Protein AF-F6GZE7-F1 (afdb_monomer_lite)

Structure (mmCIF, N/CA/C/O backbone):
data_AF-F6GZE7-F1
#
_entry.id   AF-F6GZE7-F1
#
loop_
_atom_site.group_PDB
_atom_site.id
_atom_site.type_symbol
_atom_site.label_atom_id
_atom_site.label_alt_id
_atom_site.label_comp_id
_atom_site.label_asym_id
_atom_site.label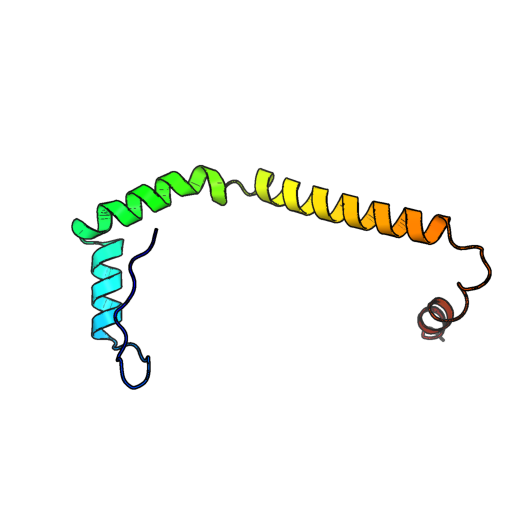_entity_id
_atom_site.label_seq_id
_atom_site.pdbx_PDB_ins_code
_atom_site.Cartn_x
_atom_site.Cartn_y
_atom_site.Cartn_z
_atom_site.occupancy
_atom_site.B_iso_or_equiv
_atom_site.auth_seq_id
_atom_site.auth_comp_id
_atom_site.auth_asym_id
_atom_site.auth_atom_id
_atom_site.pdbx_PDB_model_num
ATOM 1 N N . MET A 1 1 ? -1.811 6.775 1.889 1.00 79.94 1 MET A N 1
ATOM 2 C CA . MET A 1 1 ? -2.516 7.169 3.132 1.00 79.94 1 MET A CA 1
ATOM 3 C C . MET A 1 1 ? -2.989 5.919 3.845 1.00 79.94 1 MET A C 1
ATOM 5 O O . MET A 1 1 ? -3.399 4.987 3.166 1.00 79.94 1 MET A O 1
ATOM 9 N N . GLY A 1 2 ? -2.918 5.890 5.173 1.00 90.12 2 GLY A N 1
ATOM 10 C CA . GLY A 1 2 ? -3.360 4.758 5.988 1.00 90.12 2 GLY A CA 1
ATOM 11 C C . GLY A 1 2 ? -3.971 5.237 7.300 1.00 90.12 2 GLY A C 1
ATOM 12 O O . GLY A 1 2 ? -3.742 6.376 7.704 1.00 90.12 2 GLY A O 1
ATOM 13 N N . TYR A 1 3 ? -4.768 4.380 7.929 1.00 94.69 3 TYR A N 1
ATOM 14 C CA . TYR A 1 3 ? -5.309 4.607 9.265 1.00 94.69 3 TYR A CA 1
ATOM 15 C C . TYR A 1 3 ? -4.433 3.872 10.280 1.00 94.69 3 TYR A C 1
ATOM 17 O O . TYR A 1 3 ? -4.147 2.686 10.105 1.00 94.69 3 TYR A O 1
ATOM 25 N N . LEU A 1 4 ? -3.977 4.578 11.313 1.00 95.44 4 LEU A N 1
ATOM 26 C CA . LEU A 1 4 ? -3.148 3.993 12.360 1.00 95.44 4 LEU A CA 1
ATOM 27 C C . LEU A 1 4 ? -4.039 3.303 13.388 1.00 95.44 4 LEU A C 1
ATOM 29 O O . LEU A 1 4 ? -4.930 3.924 13.959 1.00 95.44 4 LEU A O 1
ATOM 33 N N . ILE A 1 5 ? -3.771 2.022 13.634 1.00 97.50 5 ILE A N 1
ATOM 34 C CA . ILE A 1 5 ? -4.438 1.276 14.699 1.00 97.50 5 ILE A CA 1
ATOM 35 C C . ILE A 1 5 ? -3.888 1.780 16.041 1.00 97.50 5 ILE A C 1
ATOM 37 O O . ILE A 1 5 ? -2.662 1.765 16.214 1.00 97.50 5 ILE A O 1
ATOM 41 N N . PRO A 1 6 ? -4.750 2.205 16.984 1.00 96.62 6 PRO A N 1
ATOM 42 C CA . PRO A 1 6 ? -4.317 2.581 18.323 1.00 96.62 6 PRO A CA 1
ATOM 43 C C . PRO A 1 6 ? -3.558 1.441 19.003 1.00 96.62 6 PRO A C 1
ATOM 45 O O . PRO A 1 6 ? -3.953 0.276 18.911 1.00 96.62 6 PRO A O 1
ATOM 48 N N . ARG A 1 7 ? -2.467 1.790 19.683 1.00 97.00 7 ARG A N 1
ATOM 49 C CA . ARG A 1 7 ? -1.636 0.861 20.453 1.00 97.00 7 ARG A CA 1
ATOM 50 C C . ARG A 1 7 ? -1.743 1.185 21.931 1.00 97.00 7 ARG A C 1
ATOM 52 O O . ARG A 1 7 ? -1.962 2.339 22.290 1.00 97.00 7 ARG A O 1
ATOM 59 N N . ASN A 1 8 ? -1.551 0.175 22.766 1.00 96.38 8 ASN A N 1
ATOM 60 C CA . ASN A 1 8 ? -1.336 0.382 24.187 1.00 96.38 8 ASN A CA 1
ATOM 61 C C . ASN A 1 8 ? -0.012 1.141 24.389 1.00 96.38 8 ASN A C 1
ATOM 63 O O . ASN A 1 8 ? 1.019 0.760 23.838 1.00 96.38 8 ASN A O 1
ATOM 67 N N . GLU A 1 9 ? -0.047 2.235 25.147 1.00 95.94 9 GLU A N 1
ATOM 68 C CA . GLU A 1 9 ? 1.104 3.123 25.345 1.00 95.94 9 GLU A CA 1
ATOM 69 C C . GLU A 1 9 ? 2.212 2.502 26.206 1.00 95.94 9 GLU A C 1
ATOM 71 O O . GLU A 1 9 ? 3.371 2.883 26.066 1.00 95.94 9 GLU A O 1
ATOM 76 N N . GLN A 1 10 ? 1.885 1.540 27.075 1.00 97.06 10 GLN A N 1
ATOM 77 C CA . GLN A 1 10 ? 2.867 0.916 27.968 1.00 97.06 10 GLN A CA 1
ATOM 78 C C . GLN A 1 10 ? 3.716 -0.148 27.271 1.00 97.06 10 GLN A C 1
ATOM 80 O O . GLN A 1 10 ? 4.928 -0.188 27.463 1.00 97.06 10 GLN A O 1
ATOM 85 N N . ASP A 1 11 ? 3.087 -1.024 26.486 1.00 97.25 11 ASP A N 1
ATOM 86 C CA . ASP A 1 11 ? 3.742 -2.198 25.890 1.00 97.25 11 ASP A CA 1
ATOM 87 C C . ASP A 1 11 ? 3.752 -2.182 24.351 1.00 97.25 11 ASP A C 1
ATOM 89 O O . ASP A 1 11 ? 4.344 -3.056 23.716 1.00 97.25 11 ASP A O 1
ATOM 93 N N . GLY A 1 12 ? 3.112 -1.188 23.727 1.00 97.25 12 GLY A N 1
ATOM 94 C CA . GLY A 1 12 ? 3.023 -1.053 22.275 1.00 97.25 12 GLY A CA 1
ATOM 95 C C . GLY A 1 12 ? 2.131 -2.095 21.594 1.00 97.25 12 GLY A C 1
ATOM 96 O O . GLY A 1 12 ? 2.119 -2.155 20.357 1.00 97.25 12 GLY A O 1
ATOM 97 N N . SER A 1 13 ? 1.412 -2.916 22.365 1.00 97.75 13 SER A N 1
ATOM 98 C CA . SER A 1 13 ? 0.569 -3.995 21.856 1.00 97.75 13 SER A CA 1
ATOM 99 C C . SER A 1 13 ? -0.722 -3.473 21.221 1.00 97.75 13 SER A C 1
ATOM 101 O O . SER A 1 13 ? -1.157 -2.339 21.438 1.00 97.75 13 SER A O 1
ATOM 103 N N . PHE A 1 14 ? -1.349 -4.321 20.406 1.00 98.38 14 PHE A N 1
ATOM 104 C CA . PHE A 1 14 ? -2.679 -4.072 19.863 1.00 98.38 14 PHE A CA 1
ATOM 105 C C . PHE A 1 14 ? -3.721 -4.870 20.640 1.00 98.38 14 PHE A C 1
ATOM 107 O O . PHE A 1 14 ? -3.507 -6.044 20.939 1.00 98.38 14 PHE A O 1
ATOM 114 N N . THR A 1 15 ? -4.889 -4.274 20.870 1.00 97.75 15 THR A N 1
ATOM 115 C CA . THR A 1 15 ? -6.062 -5.018 21.337 1.00 97.75 15 THR A CA 1
ATOM 116 C C . THR A 1 15 ? -6.865 -5.541 20.150 1.00 97.75 15 THR A C 1
ATOM 118 O O . THR A 1 15 ? -6.874 -4.950 19.062 1.00 97.75 15 THR A O 1
ATOM 121 N N . ARG A 1 16 ? -7.575 -6.656 20.348 1.00 97.88 16 ARG A N 1
ATOM 122 C CA . ARG A 1 16 ? -8.447 -7.235 19.317 1.00 97.88 16 ARG A CA 1
ATOM 123 C C . ARG A 1 16 ? -9.508 -6.229 18.869 1.00 97.88 16 ARG A C 1
ATOM 125 O O . ARG A 1 16 ? -9.821 -6.143 17.683 1.00 97.88 16 ARG A O 1
ATOM 132 N N . GLU A 1 17 ? -10.036 -5.460 19.811 1.00 98.19 17 GLU A N 1
ATOM 133 C CA . GLU A 1 17 ? -11.091 -4.473 19.617 1.00 98.19 17 GLU A CA 1
ATOM 134 C C . GLU A 1 17 ? -10.594 -3.311 18.753 1.00 98.19 17 GLU A C 1
ATOM 136 O O . GLU A 1 17 ? -11.259 -2.948 17.781 1.00 98.19 17 GLU A O 1
ATOM 141 N N . ALA A 1 18 ? -9.402 -2.774 19.045 1.00 98.06 18 ALA A N 1
ATOM 142 C CA . ALA A 1 18 ? -8.804 -1.690 18.267 1.00 98.06 18 ALA A CA 1
ATOM 143 C C . ALA A 1 18 ? -8.543 -2.117 16.816 1.00 98.06 18 ALA A C 1
ATOM 145 O O . ALA A 1 18 ? -8.841 -1.368 15.881 1.00 98.06 18 ALA A O 1
ATOM 146 N N . VAL A 1 19 ? -8.048 -3.342 16.611 1.00 97.88 19 VAL A N 1
ATOM 147 C CA . VAL A 1 19 ? -7.832 -3.906 15.271 1.00 97.88 19 VAL A CA 1
ATOM 148 C C . VAL A 1 19 ? -9.158 -4.069 14.529 1.00 97.88 19 VAL A C 1
ATOM 150 O O . VAL A 1 19 ? -9.293 -3.587 13.403 1.00 97.88 19 VAL A O 1
ATOM 153 N N . ALA A 1 20 ? -10.149 -4.706 15.159 1.00 98.12 20 ALA A N 1
ATOM 154 C CA . ALA A 1 20 ? -11.452 -4.945 14.547 1.00 98.12 20 ALA A CA 1
ATOM 155 C C . ALA A 1 20 ? -12.144 -3.632 14.160 1.00 98.12 20 ALA A C 1
ATOM 157 O O . ALA A 1 20 ? -12.637 -3.511 13.040 1.00 98.12 20 ALA A O 1
ATOM 158 N N . HIS A 1 21 ? -12.129 -2.637 15.052 1.00 97.81 21 HIS A N 1
ATOM 159 C CA . HIS A 1 21 ? -12.687 -1.314 14.792 1.00 97.81 21 HIS A CA 1
ATOM 160 C C . HIS A 1 21 ? -11.991 -0.623 13.614 1.00 97.81 21 HIS A C 1
ATOM 162 O O . HIS A 1 21 ? -12.653 -0.163 12.688 1.00 97.81 21 HIS A O 1
ATOM 168 N N . SER A 1 22 ? -10.656 -0.602 13.608 1.00 97.69 22 SER A N 1
ATOM 169 C CA . SER A 1 22 ? -9.864 0.033 12.547 1.00 97.69 22 SER A CA 1
ATOM 170 C C . SER A 1 22 ? -10.134 -0.585 11.173 1.00 97.69 22 SER A C 1
ATOM 172 O O . SER A 1 22 ? -10.290 0.130 10.183 1.00 97.69 22 SER A O 1
ATOM 174 N N . LEU A 1 23 ? -10.230 -1.917 11.105 1.00 97.25 23 LEU A N 1
ATOM 175 C CA . LEU A 1 23 ? -10.552 -2.627 9.866 1.00 97.25 23 LEU A CA 1
ATOM 176 C C . LEU A 1 23 ? -11.967 -2.309 9.387 1.00 97.25 23 LEU A C 1
ATOM 178 O O . LEU A 1 23 ? -12.161 -2.012 8.208 1.00 97.25 23 LEU A O 1
ATOM 182 N N . ARG A 1 24 ? -12.948 -2.331 10.294 1.00 97.88 24 ARG A N 1
ATOM 183 C CA . ARG A 1 24 ? -14.334 -1.971 9.976 1.00 97.88 24 ARG A CA 1
ATOM 184 C C . ARG A 1 24 ? -14.427 -0.549 9.433 1.00 97.88 24 ARG A C 1
ATOM 186 O O . ARG A 1 24 ? -15.043 -0.354 8.387 1.00 97.88 24 ARG A O 1
ATOM 193 N N . LEU A 1 25 ? -13.757 0.402 10.085 1.00 97.56 25 LEU A N 1
ATOM 194 C CA . LEU A 1 25 ? -13.711 1.794 9.658 1.00 97.56 25 LEU A CA 1
ATOM 195 C C . LEU A 1 25 ? -13.201 1.900 8.220 1.00 97.56 25 LEU A C 1
ATOM 197 O O . LEU A 1 25 ? -13.896 2.417 7.354 1.00 97.56 25 LEU A O 1
ATOM 201 N N . VAL A 1 26 ? -12.003 1.376 7.947 1.0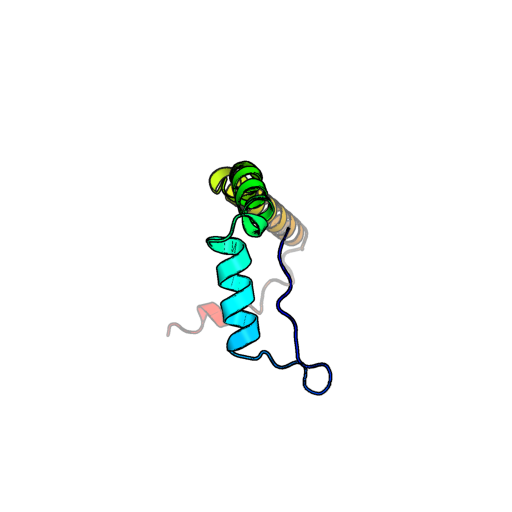0 97.12 26 VAL A N 1
ATOM 202 C CA . VAL A 1 26 ? -11.326 1.546 6.651 1.00 97.12 26 VAL A CA 1
ATOM 203 C C . VAL A 1 26 ? -12.036 0.794 5.521 1.00 97.12 26 VAL A C 1
ATOM 205 O O . VAL A 1 26 ? -12.114 1.291 4.394 1.00 97.12 26 VAL A O 1
ATOM 208 N N . VAL A 1 27 ? -12.559 -0.401 5.793 1.00 94.56 27 VAL A N 1
ATOM 209 C CA . VAL A 1 27 ? -13.077 -1.293 4.744 1.00 94.56 27 VAL A CA 1
ATOM 210 C C . VAL A 1 27 ? -14.577 -1.124 4.520 1.00 94.56 27 VAL A C 1
ATOM 212 O O . VAL A 1 27 ? -15.014 -1.193 3.373 1.00 94.56 27 VAL A O 1
ATOM 215 N N . VAL A 1 28 ? -15.356 -0.877 5.574 1.00 95.19 28 VAL A N 1
ATOM 216 C CA . VAL A 1 28 ? -16.826 -0.952 5.530 1.00 95.19 28 VAL A CA 1
ATOM 217 C C . VAL A 1 28 ? -17.467 0.416 5.715 1.00 95.19 28 VAL A C 1
ATOM 219 O O . VAL A 1 28 ? -18.327 0.803 4.930 1.00 95.19 28 VAL A O 1
ATOM 222 N N . GLU A 1 29 ? -17.052 1.159 6.736 1.00 97.94 29 GLU A N 1
ATOM 223 C CA . GLU A 1 29 ? -17.750 2.378 7.142 1.00 97.94 29 GLU A CA 1
ATOM 224 C C . GLU A 1 29 ? -17.520 3.535 6.153 1.00 97.94 29 GLU A C 1
ATOM 226 O O . GLU A 1 29 ? -16.557 3.555 5.368 1.00 97.94 29 GLU A O 1
ATOM 231 N N . GLU A 1 30 ? -18.421 4.521 6.191 1.00 97.81 30 GLU A N 1
ATOM 232 C CA . GLU A 1 30 ? -18.363 5.703 5.321 1.00 97.81 30 GLU A CA 1
ATOM 233 C C . GLU A 1 30 ? -17.146 6.580 5.645 1.00 97.81 30 GLU A C 1
ATOM 235 O O . GLU A 1 30 ? -16.467 7.060 4.739 1.00 97.81 30 GLU A O 1
ATOM 240 N N . GLY A 1 31 ? -16.766 6.673 6.927 1.00 95.81 31 GLY A N 1
ATOM 241 C CA . GLY A 1 31 ? -15.513 7.314 7.347 1.00 95.81 31 GLY A CA 1
ATOM 242 C C . GLY A 1 31 ? -14.264 6.686 6.710 1.00 95.81 31 GLY A C 1
ATOM 243 O O . GLY A 1 31 ? -13.230 7.339 6.583 1.00 95.81 31 GLY A O 1
ATOM 244 N N . GLY A 1 32 ? -14.366 5.440 6.232 1.00 96.75 32 GLY A N 1
ATOM 245 C CA . GLY A 1 32 ? -13.318 4.737 5.499 1.00 96.75 32 GLY A CA 1
ATOM 246 C C . GLY A 1 32 ? -13.159 5.129 4.033 1.00 96.75 32 GLY A C 1
ATOM 247 O O . GLY A 1 32 ? -12.150 4.780 3.413 1.00 96.75 32 GLY A O 1
ATOM 248 N N . LYS A 1 33 ? -14.139 5.830 3.447 1.00 96.62 33 LYS A N 1
ATOM 249 C CA . LYS A 1 33 ? -14.199 6.092 2.001 1.00 96.62 33 LYS A CA 1
ATOM 250 C C . LYS A 1 33 ? -12.950 6.805 1.487 1.00 96.62 33 LYS A C 1
ATOM 252 O O . LYS A 1 33 ? -12.414 6.411 0.455 1.00 96.62 33 LYS A O 1
ATOM 257 N N . ILE A 1 34 ? -12.416 7.762 2.249 1.00 95.81 34 ILE A N 1
ATOM 258 C CA . ILE A 1 34 ? -11.176 8.474 1.905 1.00 95.81 34 ILE A CA 1
ATOM 259 C C . ILE A 1 34 ? -9.981 7.528 1.708 1.00 95.81 34 ILE A C 1
ATOM 261 O O . ILE A 1 34 ? -9.196 7.710 0.777 1.00 95.81 34 ILE A O 1
ATOM 265 N N . TYR A 1 35 ? -9.851 6.486 2.534 1.00 95.56 35 TYR A N 1
ATOM 266 C CA . TYR A 1 35 ? -8.766 5.512 2.412 1.00 95.56 35 TYR A CA 1
ATOM 267 C C . TYR A 1 35 ? -8.944 4.641 1.170 1.00 95.56 35 TYR A C 1
ATOM 269 O O . TYR A 1 35 ? -7.981 4.422 0.434 1.00 95.56 35 TYR A O 1
ATOM 277 N N . ARG A 1 36 ? -10.174 4.183 0.901 1.00 94.50 36 ARG A N 1
ATOM 278 C CA . ARG A 1 36 ? -10.487 3.358 -0.276 1.00 94.50 36 ARG A CA 1
ATOM 279 C C . ARG A 1 36 ? -10.298 4.134 -1.578 1.00 94.50 36 ARG A C 1
ATOM 281 O O . ARG A 1 36 ? -9.703 3.603 -2.514 1.00 94.50 36 ARG A O 1
ATOM 288 N N . ASP A 1 37 ? -10.749 5.383 -1.625 1.00 94.69 37 ASP A N 1
ATOM 289 C CA . ASP A 1 37 ? -10.615 6.246 -2.801 1.00 94.69 37 ASP A CA 1
ATOM 290 C C . ASP A 1 37 ? -9.139 6.549 -3.086 1.00 94.69 37 ASP A C 1
ATOM 292 O O . ASP A 1 37 ? -8.677 6.364 -4.213 1.00 94.69 37 ASP A O 1
ATOM 296 N N . LYS A 1 38 ? -8.353 6.889 -2.054 1.00 92.81 38 LYS A N 1
ATOM 297 C CA . LYS A 1 38 ? -6.908 7.108 -2.215 1.00 92.81 38 LYS A CA 1
ATOM 298 C C . LYS A 1 38 ? -6.150 5.842 -2.604 1.00 92.81 38 LYS A C 1
ATOM 300 O O . LYS A 1 38 ? -5.247 5.911 -3.433 1.00 92.81 38 LYS A O 1
ATOM 305 N N . ALA A 1 39 ? -6.523 4.681 -2.067 1.00 91.50 39 ALA A N 1
ATOM 306 C CA . ALA A 1 39 ? -5.931 3.410 -2.481 1.00 91.50 39 ALA A CA 1
ATOM 307 C C . ALA A 1 39 ? -6.224 3.094 -3.961 1.00 91.50 39 ALA A C 1
ATOM 309 O O . ALA A 1 39 ? -5.331 2.641 -4.679 1.00 91.50 39 ALA A O 1
ATOM 310 N N . LYS A 1 40 ? -7.444 3.377 -4.443 1.00 91.69 40 LYS A N 1
ATOM 311 C CA . LYS A 1 40 ? -7.815 3.219 -5.860 1.00 91.69 40 LYS A CA 1
ATOM 312 C C . LYS A 1 40 ? -7.036 4.168 -6.769 1.00 91.69 40 LYS A C 1
ATOM 314 O O . LYS A 1 40 ? -6.537 3.722 -7.796 1.00 91.69 40 LYS A O 1
ATOM 319 N N . GLU A 1 41 ? -6.889 5.432 -6.379 1.00 91.94 41 GLU A N 1
ATOM 320 C CA . GLU A 1 41 ? -6.086 6.425 -7.110 1.00 91.94 41 GLU A CA 1
ATOM 321 C C . GLU A 1 41 ? -4.622 5.966 -7.243 1.00 91.94 41 GLU A C 1
ATOM 323 O O . GLU A 1 41 ? -4.050 5.958 -8.333 1.00 91.94 41 GLU A O 1
ATOM 328 N N . MET A 1 42 ? -4.033 5.471 -6.149 1.00 89.94 42 MET A N 1
ATOM 329 C CA . MET A 1 42 ? -2.651 4.981 -6.124 1.00 89.94 42 MET A CA 1
ATOM 330 C C . MET A 1 42 ? -2.427 3.704 -6.951 1.00 89.94 42 MET A C 1
ATOM 332 O O . MET A 1 42 ? -1.285 3.420 -7.331 1.00 89.94 42 MET A O 1
ATOM 336 N N . ARG A 1 43 ? -3.483 2.938 -7.263 1.00 87.44 43 ARG A N 1
ATOM 337 C CA . ARG A 1 43 ? -3.389 1.688 -8.037 1.00 87.44 43 ARG A CA 1
ATOM 338 C C . ARG A 1 43 ? -2.721 1.899 -9.391 1.00 87.44 43 ARG A C 1
ATOM 340 O O . ARG A 1 43 ? -1.928 1.059 -9.794 1.00 87.44 43 ARG A O 1
ATOM 347 N N . GLY A 1 44 ? -3.010 3.003 -10.080 1.00 86.00 44 GLY A N 1
ATOM 348 C CA . GLY A 1 44 ? -2.416 3.286 -11.392 1.00 86.00 44 GLY A CA 1
ATOM 349 C C . GLY A 1 44 ? -0.909 3.558 -11.332 1.00 86.00 44 GLY A C 1
ATOM 350 O O . GLY A 1 44 ? -0.204 3.370 -12.316 1.00 86.00 44 GLY A O 1
ATOM 351 N N . VAL A 1 45 ? -0.392 3.975 -10.172 1.00 85.50 45 VAL A N 1
ATOM 352 C CA . VAL A 1 45 ? 1.031 4.290 -10.010 1.00 85.50 45 VAL A CA 1
ATOM 353 C C . VAL A 1 45 ? 1.821 3.066 -9.551 1.00 85.50 45 VAL A C 1
ATOM 355 O O . VAL A 1 45 ? 2.797 2.669 -10.193 1.00 85.50 45 VAL A O 1
ATOM 358 N N . PHE A 1 46 ? 1.379 2.460 -8.451 1.00 84.38 46 PHE A N 1
ATOM 359 C CA . PHE A 1 46 ? 2.080 1.345 -7.810 1.00 84.38 46 PHE A CA 1
ATOM 360 C C . PHE A 1 46 ? 1.690 -0.023 -8.377 1.00 84.38 46 PHE A C 1
ATOM 362 O O . PHE A 1 46 ? 2.456 -0.972 -8.255 1.00 84.38 46 PHE A O 1
ATOM 369 N N . GLY A 1 47 ? 0.508 -0.141 -8.985 1.00 87.06 47 GLY A N 1
ATOM 370 C CA . GLY A 1 47 ? 0.002 -1.394 -9.547 1.00 87.06 47 GLY A CA 1
ATOM 371 C C . GLY A 1 47 ? 0.469 -1.689 -10.974 1.00 87.06 47 GLY A C 1
ATOM 372 O O . GLY A 1 47 ? 0.217 -2.790 -11.459 1.00 87.06 47 GLY A O 1
ATOM 373 N N . ASP A 1 48 ? 1.141 -0.744 -11.636 1.00 94.25 48 ASP A N 1
ATOM 374 C CA . ASP A 1 48 ? 1.723 -0.926 -12.971 1.00 94.25 48 ASP A CA 1
ATOM 375 C C . ASP A 1 48 ? 3.000 -1.776 -12.887 1.00 94.25 48 ASP A C 1
ATOM 377 O O . ASP A 1 48 ? 4.115 -1.263 -12.771 1.00 94.25 48 ASP A O 1
ATOM 381 N N . ARG A 1 49 ? 2.821 -3.100 -12.883 1.00 93.69 49 ARG A N 1
ATOM 382 C CA . ARG A 1 49 ? 3.918 -4.064 -12.741 1.00 93.69 49 ARG A CA 1
ATOM 383 C C . ARG A 1 49 ? 4.941 -3.966 -13.862 1.00 93.69 49 ARG A C 1
ATOM 385 O O . ARG A 1 49 ? 6.125 -4.104 -13.575 1.00 93.69 49 ARG A O 1
ATOM 392 N N . ASP A 1 50 ? 4.511 -3.710 -15.091 1.00 95.06 50 ASP A N 1
ATOM 393 C CA . ASP A 1 50 ? 5.416 -3.649 -16.237 1.00 95.06 50 ASP A CA 1
ATOM 394 C C . ASP A 1 50 ? 6.372 -2.468 -16.090 1.00 95.06 50 ASP A C 1
ATOM 396 O O . ASP A 1 50 ? 7.589 -2.629 -16.208 1.00 95.06 50 ASP A O 1
ATOM 400 N N . ARG A 1 51 ? 5.846 -1.299 -15.706 1.00 95.06 51 ARG A N 1
ATOM 401 C CA . ARG A 1 51 ? 6.679 -0.130 -15.422 1.00 95.06 51 ARG A CA 1
ATOM 402 C C . ARG A 1 51 ? 7.610 -0.351 -14.232 1.00 95.06 51 ARG A C 1
ATOM 404 O O . ARG A 1 51 ? 8.787 -0.002 -14.318 1.00 95.06 51 ARG A O 1
ATOM 411 N N . GLN A 1 52 ? 7.117 -0.930 -13.132 1.00 95.69 52 GLN A N 1
ATOM 412 C CA . GLN A 1 52 ? 7.962 -1.181 -11.957 1.00 95.69 52 GLN A CA 1
ATOM 413 C C . GLN A 1 52 ? 9.076 -2.197 -12.256 1.00 95.69 52 GLN A C 1
ATOM 415 O O . GLN A 1 52 ? 10.224 -1.975 -11.871 1.00 95.69 52 GLN A O 1
ATOM 420 N N . ASN A 1 53 ? 8.769 -3.267 -12.993 1.00 96.62 53 ASN A N 1
ATOM 421 C CA . ASN A 1 53 ? 9.760 -4.250 -13.429 1.00 96.62 53 ASN A CA 1
ATOM 422 C C . ASN A 1 53 ? 10.799 -3.608 -14.351 1.00 96.62 53 ASN A C 1
ATOM 424 O O . ASN A 1 53 ? 11.993 -3.793 -14.139 1.00 96.62 53 ASN A O 1
ATOM 428 N N . HIS A 1 54 ? 10.367 -2.770 -15.298 1.00 97.19 54 HIS A N 1
ATOM 429 C CA . HIS A 1 54 ? 11.278 -2.061 -16.192 1.00 97.19 54 HIS A CA 1
ATOM 430 C C . HIS A 1 54 ? 12.294 -1.187 -15.440 1.00 97.19 54 HIS A C 1
ATOM 432 O O . HIS A 1 54 ? 13.476 -1.168 -15.799 1.00 97.19 54 HIS A O 1
ATOM 438 N N . TYR A 1 55 ? 11.878 -0.489 -14.376 1.00 96.12 55 TYR A N 1
ATOM 439 C CA . TYR A 1 55 ? 12.806 0.282 -13.541 1.00 96.12 55 TYR A CA 1
ATOM 440 C C . TYR A 1 55 ? 13.845 -0.607 -12.854 1.00 96.12 55 TYR A C 1
ATOM 442 O O . TYR A 1 55 ? 15.037 -0.289 -12.878 1.00 96.12 55 TYR A O 1
ATOM 4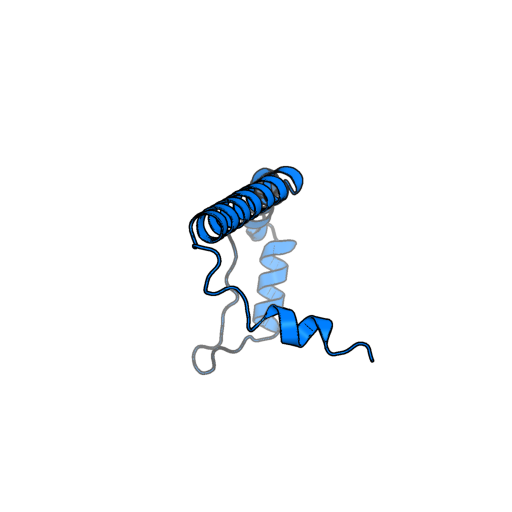50 N N . VAL A 1 56 ? 13.413 -1.732 -12.278 1.00 97.44 56 VAL A N 1
ATOM 451 C CA . VAL A 1 56 ? 14.313 -2.686 -11.614 1.00 97.44 56 VAL A CA 1
ATOM 452 C C . VAL A 1 56 ? 15.281 -3.309 -12.618 1.00 97.44 56 VAL A C 1
ATOM 454 O O . VAL A 1 56 ? 16.488 -3.329 -12.375 1.00 97.44 56 VAL A O 1
ATOM 457 N N . ASP A 1 57 ? 14.788 -3.746 -13.773 1.00 97.94 57 ASP A N 1
ATOM 458 C CA . ASP A 1 57 ? 15.604 -4.348 -14.827 1.00 97.94 57 ASP A CA 1
ATOM 459 C C . ASP A 1 57 ? 16.638 -3.36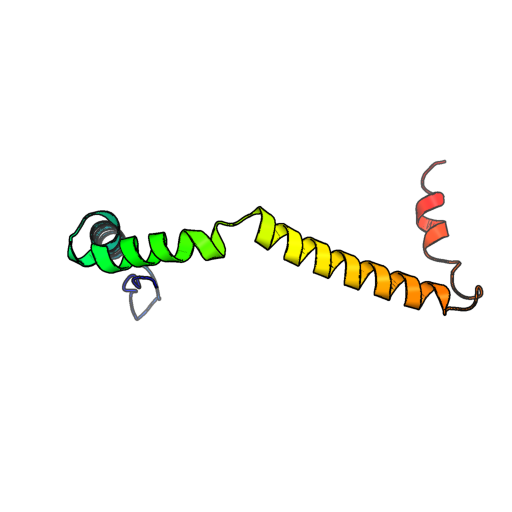1 -15.371 1.00 97.94 57 ASP A C 1
ATOM 461 O O . ASP A 1 57 ? 17.805 -3.716 -15.570 1.00 97.94 57 ASP A O 1
ATOM 465 N N . THR A 1 58 ? 16.244 -2.099 -15.547 1.00 98.19 58 THR A N 1
ATOM 466 C CA . THR A 1 58 ? 17.149 -1.024 -15.970 1.00 98.19 58 THR A CA 1
ATOM 467 C C . THR A 1 58 ? 18.246 -0.795 -14.934 1.00 98.19 58 THR A C 1
ATOM 469 O O . THR A 1 58 ? 19.426 -0.753 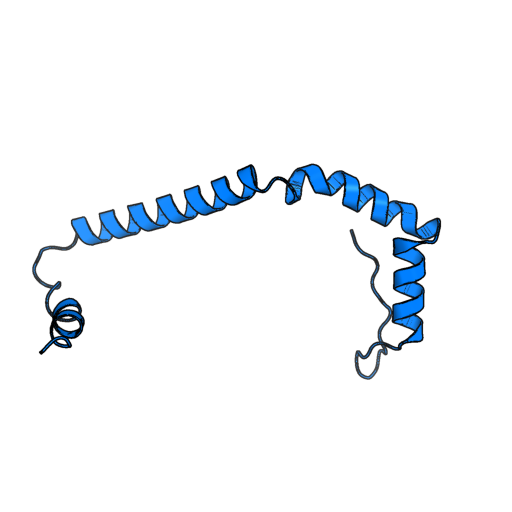-15.290 1.00 98.19 58 THR A O 1
ATOM 472 N N . LEU A 1 59 ? 17.895 -0.725 -13.646 1.00 97.69 59 LEU A N 1
ATOM 473 C CA . LEU A 1 59 ? 18.868 -0.594 -12.560 1.00 97.69 59 LEU A CA 1
ATOM 474 C C . LEU A 1 59 ? 19.849 -1.776 -12.536 1.00 97.69 59 LEU A C 1
ATOM 476 O O . LEU A 1 59 ? 21.066 -1.579 -12.519 1.00 97.69 59 LEU A O 1
ATOM 480 N N . VAL A 1 60 ? 19.337 -3.007 -12.588 1.00 97.62 60 VAL A N 1
ATOM 481 C CA . VAL A 1 60 ? 20.151 -4.231 -12.606 1.00 97.62 60 VAL A CA 1
ATOM 482 C C . VAL A 1 60 ? 21.074 -4.256 -13.827 1.00 97.62 60 VAL A C 1
ATOM 484 O O . VAL A 1 60 ? 22.245 -4.625 -13.709 1.00 97.62 60 VAL A O 1
ATOM 487 N N . SER A 1 61 ? 20.581 -3.840 -14.994 1.00 97.25 61 SER A N 1
ATOM 488 C CA . SER A 1 61 ? 21.369 -3.723 -16.224 1.00 97.25 61 SER A CA 1
ATOM 489 C C . SER A 1 61 ? 22.528 -2.737 -16.060 1.00 97.25 61 SER A C 1
ATOM 491 O O . SER A 1 61 ? 23.673 -3.084 -16.363 1.00 97.25 61 SER A O 1
ATOM 493 N N . CYS A 1 62 ? 22.278 -1.551 -15.499 1.00 96.75 62 CYS A N 1
ATOM 494 C CA . CYS A 1 62 ? 23.316 -0.558 -15.210 1.00 96.75 62 CYS A CA 1
ATOM 495 C C . CYS A 1 62 ? 24.390 -1.099 -14.256 1.00 96.75 62 CYS A C 1
ATOM 497 O O . CYS A 1 62 ? 25.584 -0.991 -14.544 1.00 96.75 62 CYS A O 1
ATOM 499 N N . LEU A 1 63 ? 23.982 -1.748 -13.162 1.00 96.19 63 LEU A N 1
ATOM 500 C CA . LEU A 1 63 ? 24.913 -2.336 -12.192 1.00 96.19 63 LEU A CA 1
ATOM 501 C C . LEU A 1 63 ? 25.764 -3.452 -12.818 1.00 96.19 63 LEU A C 1
ATOM 503 O O . LEU A 1 63 ? 26.978 -3.509 -12.605 1.00 96.19 63 LEU A O 1
ATOM 507 N N . LYS A 1 64 ? 25.158 -4.314 -13.646 1.00 95.12 64 LYS A N 1
ATOM 508 C CA . LYS A 1 64 ? 25.877 -5.365 -14.386 1.00 95.12 64 LYS A CA 1
ATOM 509 C C . LYS A 1 64 ? 26.890 -4.777 -15.368 1.00 95.12 64 LYS A C 1
ATOM 511 O O . LYS A 1 64 ? 28.013 -5.277 -15.429 1.00 95.12 64 LYS A O 1
ATOM 516 N N . LYS A 1 65 ? 26.519 -3.732 -16.116 1.00 94.62 65 LYS A N 1
ATOM 517 C CA . LYS A 1 65 ? 27.423 -3.037 -17.048 1.00 94.62 65 LYS A CA 1
ATOM 518 C C . LYS A 1 65 ? 28.608 -2.416 -16.311 1.00 94.62 65 LYS A C 1
ATOM 520 O O . LYS A 1 65 ? 29.745 -2.652 -16.700 1.00 94.62 65 LYS A O 1
ATOM 525 N N . HIS A 1 66 ? 28.363 -1.713 -15.206 1.00 90.12 66 HIS A N 1
ATOM 526 C CA . HIS A 1 66 ? 29.435 -1.117 -14.407 1.00 90.12 66 HIS A CA 1
ATOM 527 C C . HIS A 1 66 ? 30.410 -2.170 -13.853 1.00 90.12 66 HIS A C 1
ATOM 529 O O . HIS A 1 66 ? 31.623 -1.970 -13.884 1.00 90.12 66 HIS A O 1
ATOM 535 N N . ARG A 1 67 ? 29.898 -3.326 -13.406 1.00 86.50 67 ARG A N 1
ATOM 536 C CA . ARG A 1 67 ? 30.743 -4.446 -12.965 1.00 86.50 67 ARG A CA 1
ATOM 537 C C . ARG A 1 67 ? 31.614 -4.998 -14.096 1.00 86.50 67 ARG A C 1
ATOM 539 O O . ARG A 1 67 ? 32.778 -5.291 -13.860 1.00 86.50 67 ARG A O 1
ATOM 546 N N . ARG A 1 68 ? 31.068 -5.137 -15.309 1.00 81.31 68 ARG A N 1
ATOM 547 C CA . ARG A 1 68 ? 31.838 -5.601 -16.478 1.00 81.31 68 ARG A CA 1
ATOM 548 C C . ARG A 1 68 ? 32.968 -4.635 -16.821 1.00 81.31 68 ARG A C 1
ATOM 550 O O . ARG A 1 68 ? 34.101 -5.078 -16.918 1.00 81.31 68 ARG A O 1
ATOM 557 N N . ILE A 1 69 ? 32.686 -3.332 -16.857 1.00 80.56 69 ILE A N 1
ATOM 558 C CA . ILE A 1 69 ? 33.698 -2.296 -17.124 1.00 80.56 69 ILE A CA 1
ATOM 559 C C . ILE A 1 69 ? 34.819 -2.327 -16.072 1.00 80.56 69 ILE A C 1
ATOM 561 O O . ILE A 1 69 ? 35.994 -2.253 -16.419 1.00 80.56 69 ILE A O 1
ATOM 565 N N . LYS A 1 70 ? 34.484 -2.499 -14.784 1.00 75.69 70 LYS A N 1
ATOM 566 C CA . LYS A 1 70 ? 35.496 -2.681 -13.726 1.00 75.69 70 LYS A CA 1
ATOM 567 C C . LYS A 1 70 ? 36.376 -3.914 -13.938 1.00 75.69 70 LYS A C 1
ATOM 569 O O . LYS A 1 70 ? 37.553 -3.875 -13.597 1.00 75.69 70 LYS A O 1
ATOM 574 N N . ASN A 1 71 ? 35.815 -4.991 -14.478 1.00 67.38 71 ASN A N 1
ATOM 575 C CA . ASN A 1 71 ? 36.545 -6.233 -14.712 1.00 67.38 71 ASN A CA 1
ATOM 576 C C . ASN A 1 71 ? 37.388 -6.180 -15.998 1.00 67.38 71 ASN A C 1
ATOM 578 O O . ASN A 1 71 ? 38.451 -6.783 -16.037 1.00 67.38 71 ASN A O 1
ATOM 582 N N . GLU A 1 72 ? 36.949 -5.437 -17.017 1.00 62.47 72 GLU A N 1
ATOM 583 C CA . GLU A 1 72 ? 37.669 -5.234 -18.286 1.00 62.47 72 GLU A CA 1
ATOM 584 C C . GLU A 1 72 ? 38.870 -4.277 -18.143 1.00 62.47 72 GLU A C 1
ATOM 586 O O . GLU A 1 72 ? 39.805 -4.339 -18.935 1.00 62.47 72 GLU A O 1
ATOM 591 N N . GLY A 1 73 ? 38.881 -3.424 -17.110 1.00 59.41 73 GLY A N 1
ATOM 592 C CA . GLY A 1 73 ? 40.013 -2.557 -16.760 1.00 59.41 73 GLY A CA 1
ATOM 593 C C . GLY A 1 73 ? 41.036 -3.169 -15.791 1.00 59.41 73 GLY A C 1
ATOM 594 O O . GLY A 1 73 ? 42.026 -2.509 -15.473 1.00 59.41 73 GLY A O 1
ATOM 595 N N . ARG A 1 74 ? 40.821 -4.397 -15.292 1.00 55.22 74 ARG A N 1
ATOM 596 C CA . ARG A 1 74 ? 41.789 -5.099 -14.432 1.00 55.22 74 ARG A CA 1
ATOM 597 C C . ARG A 1 74 ? 42.730 -5.902 -15.328 1.00 55.22 74 ARG A C 1
ATOM 599 O O . ARG A 1 74 ? 42.282 -6.771 -16.071 1.00 55.22 74 ARG A O 1
ATOM 606 N N . ALA A 1 75 ? 44.028 -5.602 -15.273 1.00 56.84 75 ALA A N 1
ATOM 607 C CA . ALA A 1 75 ? 45.035 -6.392 -15.976 1.00 56.84 75 ALA A CA 1
ATOM 608 C C . ALA A 1 75 ? 44.931 -7.885 -15.571 1.00 56.84 75 ALA A C 1
ATOM 610 O O . ALA A 1 75 ? 44.555 -8.164 -14.429 1.00 56.84 75 ALA A O 1
ATOM 611 N N . PRO A 1 76 ? 45.280 -8.845 -16.454 1.00 52.84 76 PRO A N 1
ATOM 612 C CA . PRO A 1 76 ? 45.043 -10.286 -16.255 1.00 52.84 76 PRO A CA 1
ATOM 613 C C . PRO A 1 76 ? 45.735 -10.949 -15.048 1.00 52.84 76 PRO A C 1
ATOM 615 O O . PRO A 1 76 ? 45.678 -12.166 -14.908 1.00 52.84 76 PRO A O 1
ATOM 618 N N . SER A 1 77 ? 46.432 -10.206 -14.190 1.00 52.78 77 SER A N 1
ATOM 619 C CA . SER A 1 77 ? 47.344 -10.766 -13.190 1.00 52.78 77 SER A CA 1
ATOM 620 C C . SER A 1 77 ? 46.714 -11.109 -11.835 1.00 52.78 77 SER A C 1
ATOM 622 O O . SER A 1 77 ? 47.429 -11.588 -10.966 1.00 52.78 77 SER A O 1
ATOM 624 N N . GLU A 1 78 ? 45.409 -10.906 -11.624 1.00 54.97 78 GLU A N 1
ATOM 625 C CA . GLU A 1 78 ? 44.767 -11.177 -10.318 1.00 54.97 78 GLU A CA 1
ATOM 626 C C . GLU A 1 78 ? 43.444 -11.961 -10.427 1.00 54.97 78 GLU A C 1
ATOM 628 O O . GLU A 1 78 ? 42.555 -11.830 -9.584 1.00 54.97 78 GLU A O 1
ATOM 633 N N . SER A 1 79 ? 43.270 -12.756 -11.487 1.00 48.84 79 SER A N 1
ATOM 634 C CA . SER A 1 79 ? 42.063 -13.580 -11.704 1.00 48.84 79 SER A CA 1
ATOM 635 C C . SER A 1 79 ? 42.200 -15.032 -11.235 1.00 48.84 79 SER A C 1
ATOM 637 O O . SER A 1 79 ? 41.230 -15.782 -11.291 1.00 48.84 79 SER A O 1
ATOM 639 N N . ASN A 1 80 ? 43.368 -15.440 -10.743 1.00 52.84 80 ASN A N 1
ATOM 640 C CA . ASN A 1 80 ? 43.609 -16.816 -10.325 1.00 52.84 80 ASN A CA 1
ATOM 641 C C . ASN A 1 80 ? 43.553 -16.928 -8.804 1.00 52.84 80 ASN A C 1
ATOM 643 O O . ASN A 1 80 ? 44.586 -16.867 -8.159 1.00 52.84 80 ASN A O 1
ATOM 647 N N . GLU A 1 81 ? 42.354 -17.106 -8.250 1.00 48.19 81 GLU A N 1
ATOM 648 C CA . GLU A 1 81 ? 42.192 -17.858 -6.991 1.00 48.19 81 GLU A CA 1
ATOM 649 C C . GLU A 1 81 ? 40.730 -18.268 -6.756 1.00 48.19 81 GLU A C 1
ATOM 651 O O . GLU A 1 81 ? 40.465 -19.374 -6.293 1.00 48.19 81 GLU A O 1
ATOM 656 N N . ILE A 1 82 ? 39.757 -17.446 -7.168 1.00 51.22 82 ILE A N 1
ATOM 657 C CA . ILE A 1 82 ? 38.332 -17.726 -6.906 1.00 51.22 82 ILE A CA 1
ATOM 658 C C . ILE A 1 82 ? 37.659 -18.669 -7.920 1.00 51.22 82 ILE A C 1
ATOM 660 O O . ILE A 1 82 ? 36.795 -19.448 -7.520 1.00 51.22 82 ILE A O 1
ATOM 664 N N . ASP A 1 83 ? 38.072 -18.684 -9.193 1.00 45.19 83 ASP A N 1
ATOM 665 C CA . ASP A 1 83 ? 37.506 -19.613 -10.194 1.00 45.19 83 ASP A CA 1
ATOM 666 C C . ASP A 1 83 ? 38.045 -21.052 -10.051 1.00 45.19 83 ASP A C 1
ATOM 668 O O . ASP A 1 83 ? 37.358 -22.014 -10.399 1.00 45.19 83 ASP A O 1
ATOM 672 N N . ALA A 1 84 ? 39.234 -21.232 -9.462 1.00 47.59 84 ALA A N 1
ATOM 673 C CA . ALA A 1 84 ? 39.821 -22.557 -9.232 1.00 47.59 84 ALA A CA 1
ATOM 674 C C . ALA A 1 84 ? 39.041 -23.380 -8.188 1.00 47.59 84 ALA A C 1
ATOM 676 O O . ALA A 1 84 ? 38.959 -24.604 -8.295 1.00 47.59 84 ALA A O 1
ATOM 677 N N . VAL A 1 85 ? 38.411 -22.717 -7.211 1.00 54.69 85 VAL A N 1
ATOM 678 C CA . VAL A 1 85 ? 37.632 -23.387 -6.156 1.00 54.69 85 VAL A CA 1
ATOM 679 C C . VAL A 1 85 ? 36.309 -23.946 -6.689 1.00 54.69 85 VAL A C 1
ATOM 681 O O . VAL A 1 85 ? 35.862 -25.000 -6.242 1.00 54.69 85 VAL A O 1
ATOM 684 N N . VAL A 1 86 ? 35.683 -23.288 -7.668 1.00 55.75 86 VAL A N 1
ATOM 685 C CA . VAL A 1 86 ? 34.380 -23.724 -8.202 1.00 55.75 86 VAL A CA 1
ATOM 686 C C . VAL A 1 86 ? 34.529 -24.837 -9.243 1.00 55.75 86 VAL A C 1
ATOM 688 O O . VAL A 1 86 ? 33.668 -25.713 -9.332 1.00 55.75 86 VAL A O 1
ATOM 691 N N . VAL A 1 87 ? 35.630 -24.858 -10.000 1.00 56.44 87 VAL A N 1
ATOM 692 C CA . VAL A 1 87 ? 35.880 -25.902 -11.010 1.00 56.44 87 VAL A CA 1
ATOM 693 C C . VAL A 1 87 ? 36.444 -27.192 -10.387 1.00 56.44 87 VAL A C 1
ATOM 695 O O . VAL A 1 87 ? 36.248 -28.268 -10.944 1.00 56.44 87 VAL A O 1
ATOM 698 N N . GLY A 1 88 ? 37.059 -27.127 -9.200 1.00 50.50 88 GLY A N 1
ATOM 699 C CA . GLY A 1 88 ? 37.649 -28.286 -8.511 1.00 50.50 88 GLY A CA 1
ATOM 700 C C . GLY A 1 88 ? 36.676 -29.237 -7.793 1.00 50.50 88 GLY A C 1
ATOM 701 O O . GLY A 1 88 ? 37.110 -30.273 -7.306 1.00 50.50 88 GLY A O 1
ATOM 702 N N . ALA A 1 89 ? 35.374 -28.933 -7.722 1.00 54.53 89 ALA A N 1
ATOM 703 C CA . ALA A 1 89 ? 34.381 -29.759 -7.014 1.00 54.53 89 ALA A CA 1
ATOM 704 C C . ALA A 1 89 ? 33.568 -30.693 -7.938 1.00 54.53 89 ALA A C 1
ATOM 706 O O . ALA A 1 89 ? 32.423 -31.041 -7.641 1.00 54.53 89 ALA A O 1
ATOM 707 N N . ARG A 1 90 ? 34.136 -31.079 -9.086 1.00 50.34 90 ARG A N 1
ATOM 708 C CA . ARG A 1 90 ? 33.624 -32.167 -9.933 1.00 50.34 90 ARG A CA 1
ATOM 709 C C . ARG A 1 90 ? 34.780 -33.080 -10.336 1.00 50.34 90 ARG A C 1
ATOM 711 O O . ARG A 1 90 ? 35.332 -32.948 -11.423 1.00 50.34 90 ARG A O 1
ATOM 718 N N . GLY A 1 91 ? 35.120 -33.980 -9.423 1.00 42.56 91 GLY A N 1
ATOM 719 C CA . GLY A 1 91 ? 36.068 -35.079 -9.577 1.00 42.56 91 GLY A CA 1
ATOM 720 C C . GLY A 1 91 ? 35.961 -35.983 -8.368 1.00 42.56 91 GLY A C 1
ATO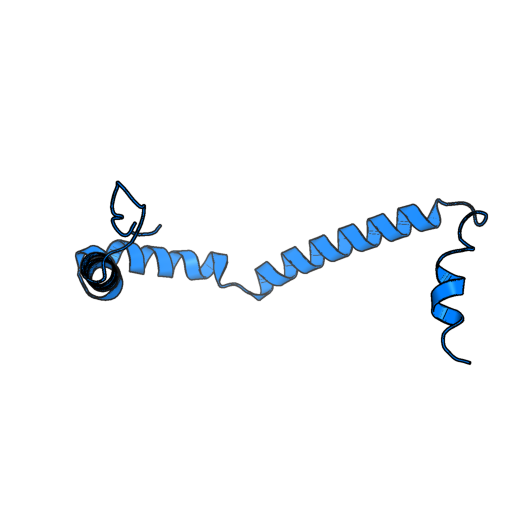M 721 O O . GLY A 1 91 ? 36.277 -35.477 -7.272 1.00 42.56 91 GLY A O 1
#

Radius of gyration: 26.08 Å; chains: 1; bounding box: 66×44×46 Å

Sequence (91 aa):
MGYLIPRNEQDGSFTREAVAHSLRLVVVEEGGKIYRDKAKEMRGVFGDRDRQNHYVDTLVSCLKKHRRIKNEGRAPSESNEIDAVVVGARG

Organism: Vitis vinifera (NCBI:txid29760)

Secondary structure (DSSP, 8-state):
--PPPP--TTT-PPPHHHHHHHHHHHHTSGGGHHHHHHHHHHHHHHS-HHHHHHHHHHHHHHHHHHHHHHHHTS-GGG-TTHHHHHHTT--

pLDDT: mean 84.78, std 17.96, range [42.56, 98.38]

Foldseek 3Di:
DADDQDADPPPRHHDPVSVVVRCCCLPPDPVNVVVVVVVVVCCVPVVPPVVVVVVVVVVVVVVVVVVVVVVVPDDPPPPPDVVVVVVPPPD